Protein AF-A0A5M7C4J3-F1 (afdb_monomer)

Organism: Saccharopolyspora hirsuta (NCBI:txid1837)

InterPro domains:
  IPR031795 Putative zinc-finger containing protein [PF16827] (5-67)

Nearest PDB structures (foldseek):
  3rms-assembly3_C  TM=6.997E-01  e=8.135E-03  Saccharomonospora viridis DSM 43017
  3rmq-assembly1_A  TM=7.192E-01  e=1.133E-02  Saccharomonospora viridis DSM 43017
  2km0-assembly1_A  TM=3.114E-01  e=4.698E+00  Cupriavidus metallidurans CH34
  7esv-assembly1_B-2  TM=3.748E-01  e=5.363E+00  Pseudomonas phage phiYY

pLDDT: mean 93.82, std 7.76, range [49.53, 98.25]

Structure (mmCIF, N/CA/C/O backbone):
data_AF-A0A5M7C4J3-F1
#
_entry.id   AF-A0A5M7C4J3-F1
#
loop_
_atom_site.group_PDB
_atom_site.id
_atom_site.type_symbol
_atom_site.label_atom_id
_atom_site.label_alt_id
_atom_site.label_comp_id
_atom_site.label_asym_id
_atom_site.label_entity_id
_atom_site.label_seq_id
_atom_site.pdbx_PDB_ins_code
_atom_site.Cartn_x
_atom_site.Cartn_y
_atom_site.Cartn_z
_atom_site.occupancy
_atom_site.B_iso_or_equiv
_atom_site.auth_seq_id
_atom_site.auth_comp_id
_atom_site.auth_asym_id
_atom_site.auth_atom_id
_atom_site.pdbx_PDB_model_num
ATOM 1 N N . MET A 1 1 ? 0.374 11.700 -18.662 1.00 49.53 1 MET A N 1
ATOM 2 C CA . MET A 1 1 ? 1.142 10.740 -17.843 1.00 49.53 1 MET A CA 1
ATOM 3 C C . MET A 1 1 ? 0.237 10.300 -16.708 1.00 49.53 1 MET A C 1
ATOM 5 O O . MET A 1 1 ? -0.079 11.118 -15.856 1.00 49.53 1 MET A O 1
ATOM 9 N N . TYR A 1 2 ? -0.287 9.078 -16.772 1.00 72.44 2 TYR A N 1
ATOM 10 C CA . TYR A 1 2 ? -1.166 8.540 -15.734 1.00 72.44 2 TYR A CA 1
ATOM 11 C C . TYR A 1 2 ? -0.308 7.702 -14.790 1.00 72.44 2 TYR A C 1
ATOM 13 O O . TYR A 1 2 ? 0.429 6.833 -15.249 1.00 72.44 2 TYR A O 1
ATOM 21 N N . LEU A 1 3 ? -0.357 7.990 -13.489 1.00 80.00 3 LEU A N 1
ATOM 22 C CA . LEU A 1 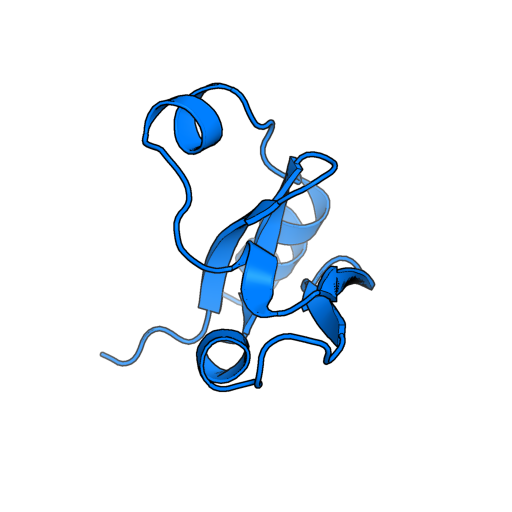3 ? 0.284 7.138 -12.488 1.00 80.00 3 LEU A CA 1
ATOM 23 C C . LEU A 1 3 ? -0.341 5.741 -12.577 1.00 80.00 3 LEU A C 1
ATOM 25 O O . LEU A 1 3 ? -1.554 5.619 -12.452 1.00 80.00 3 LEU A O 1
ATOM 29 N N . THR A 1 4 ? 0.460 4.697 -12.784 1.00 92.69 4 THR A N 1
ATOM 30 C CA . THR A 1 4 ? -0.016 3.299 -12.790 1.00 92.69 4 THR A CA 1
ATOM 31 C C . THR A 1 4 ? -0.082 2.714 -11.376 1.00 92.69 4 THR A C 1
ATOM 33 O O . THR A 1 4 ? -0.840 1.777 -11.111 1.00 92.69 4 THR A O 1
ATOM 36 N N . TYR A 1 5 ? 0.666 3.297 -10.436 1.00 95.62 5 TYR A N 1
ATOM 37 C CA . TYR A 1 5 ? 0.721 2.884 -9.039 1.00 95.62 5 TYR A CA 1
ATOM 38 C C . TYR A 1 5 ? 0.846 4.063 -8.073 1.00 95.62 5 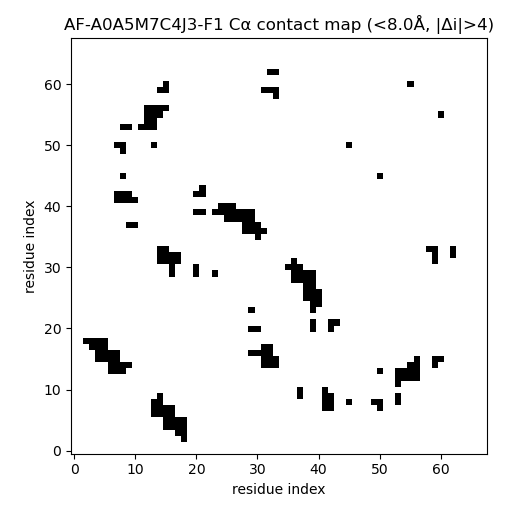TYR A C 1
ATOM 40 O O . TYR A 1 5 ? 1.212 5.179 -8.443 1.00 95.62 5 TYR A O 1
ATOM 48 N N . ILE A 1 6 ? 0.566 3.782 -6.802 1.00 95.75 6 ILE A N 1
ATOM 49 C CA . ILE A 1 6 ? 0.790 4.681 -5.672 1.00 95.75 6 ILE A CA 1
ATOM 50 C C . ILE A 1 6 ? 1.526 3.948 -4.556 1.00 95.75 6 ILE A C 1
ATOM 52 O O . ILE A 1 6 ? 1.285 2.770 -4.315 1.00 95.75 6 ILE A O 1
ATOM 56 N N . TRP A 1 7 ? 2.393 4.654 -3.839 1.00 97.06 7 TRP A N 1
ATOM 57 C CA . TRP A 1 7 ? 2.912 4.182 -2.557 1.00 97.06 7 TRP A CA 1
ATOM 58 C C . TRP A 1 7 ? 2.020 4.691 -1.431 1.00 97.06 7 TRP A C 1
ATOM 60 O O . TRP A 1 7 ? 1.551 5.824 -1.520 1.00 97.06 7 TRP A O 1
ATOM 70 N N . ARG A 1 8 ? 1.776 3.897 -0.386 1.00 97.38 8 ARG A N 1
ATOM 71 C CA . ARG A 1 8 ? 1.076 4.338 0.832 1.00 97.38 8 ARG A CA 1
ATOM 72 C C . ARG A 1 8 ? 1.668 3.688 2.079 1.00 97.38 8 ARG A C 1
ATOM 74 O O . ARG A 1 8 ? 1.949 2.489 2.031 1.00 97.38 8 ARG A O 1
ATOM 81 N N . PRO A 1 9 ? 1.895 4.459 3.160 1.00 97.38 9 PRO A N 1
ATOM 82 C CA . PRO A 1 9 ? 2.160 3.891 4.466 1.00 97.38 9 PRO A CA 1
ATOM 83 C C . PRO A 1 9 ? 0.848 3.311 4.987 1.00 97.38 9 PRO A C 1
ATOM 85 O O . PRO A 1 9 ? -0.161 4.008 5.074 1.00 97.38 9 PRO A O 1
ATOM 88 N N . VAL A 1 10 ? 0.873 2.024 5.273 1.00 95.44 10 VAL A N 1
ATOM 89 C CA . VAL A 1 10 ? -0.236 1.259 5.832 1.00 95.44 10 VAL A CA 1
ATOM 90 C C . VAL A 1 10 ? 0.313 0.449 6.998 1.00 95.44 10 VAL A C 1
ATOM 92 O O . VAL A 1 10 ? 1.525 0.428 7.243 1.00 95.44 10 VAL A O 1
ATOM 95 N N . THR A 1 11 ? -0.560 -0.221 7.732 1.00 88.88 11 THR A N 1
ATOM 96 C CA . THR A 1 11 ? -0.142 -1.112 8.811 1.00 88.88 11 THR A CA 1
ATOM 97 C C . THR A 1 11 ? 0.854 -2.147 8.278 1.00 88.88 11 THR A C 1
ATOM 99 O O . THR A 1 11 ? 0.567 -2.891 7.344 1.00 88.88 11 THR A O 1
ATOM 102 N N . GLY A 1 12 ? 2.057 -2.182 8.857 1.00 88.44 12 GLY A N 1
ATOM 103 C CA . GLY A 1 12 ? 3.120 -3.113 8.460 1.00 88.44 12 GLY A CA 1
ATOM 104 C C . GLY A 1 12 ? 4.136 -2.572 7.446 1.00 88.44 12 GLY A C 1
ATOM 105 O O . GLY A 1 12 ? 5.123 -3.259 7.172 1.00 88.44 12 GLY A O 1
ATOM 106 N N . GLY A 1 13 ? 3.962 -1.346 6.941 1.00 95.75 13 GLY A N 1
ATOM 107 C CA . GLY A 1 13 ? 4.987 -0.643 6.174 1.00 95.75 13 GLY A CA 1
ATOM 108 C C . GLY A 1 13 ? 4.439 0.219 5.043 1.00 95.75 13 GLY A C 1
ATOM 109 O O . GLY A 1 13 ? 3.240 0.393 4.845 1.00 95.75 13 GLY A O 1
ATOM 110 N N . ARG A 1 14 ? 5.347 0.761 4.233 1.00 97.81 14 ARG A N 1
ATOM 111 C CA . ARG A 1 14 ? 5.004 1.502 3.021 1.00 97.81 14 ARG A CA 1
ATOM 112 C C . ARG A 1 14 ? 5.007 0.568 1.819 1.00 97.81 14 ARG A C 1
ATOM 114 O O . ARG A 1 14 ? 6.062 0.092 1.396 1.00 97.81 14 ARG A O 1
ATOM 121 N N . HIS A 1 15 ? 3.828 0.338 1.253 1.00 98.25 15 HIS A N 1
ATOM 122 C CA . HIS A 1 15 ? 3.596 -0.594 0.149 1.00 98.25 15 HIS A CA 1
ATOM 123 C C . HIS A 1 15 ? 3.162 0.133 -1.123 1.00 98.25 15 HIS A C 1
ATOM 125 O O . HIS A 1 15 ? 2.710 1.277 -1.071 1.00 98.25 15 HIS A O 1
ATOM 131 N N . ALA A 1 16 ? 3.323 -0.532 -2.268 1.00 97.88 16 ALA A N 1
ATOM 132 C CA . ALA A 1 16 ? 2.863 -0.030 -3.552 1.00 97.88 16 ALA A CA 1
ATOM 133 C C . ALA A 1 16 ? 1.584 -0.750 -3.983 1.00 97.88 16 ALA A C 1
ATOM 135 O O . ALA A 1 16 ? 1.533 -1.981 -3.972 1.00 97.88 16 ALA A O 1
ATOM 136 N N . PHE A 1 17 ? 0.593 0.025 -4.404 1.00 97.75 17 PHE A N 1
ATOM 137 C CA . PHE A 1 17 ? -0.726 -0.432 -4.829 1.00 97.75 17 PHE A CA 1
ATOM 138 C C . PHE A 1 17 ? -1.014 0.045 -6.258 1.00 97.75 17 PHE A C 1
ATOM 140 O O . PHE A 1 17 ? -0.499 1.093 -6.666 1.00 97.75 17 PHE A O 1
ATOM 147 N N . PRO A 1 18 ? -1.856 -0.668 -7.025 1.00 96.56 18 PRO A N 1
ATOM 148 C CA . PRO A 1 18 ? -2.413 -0.141 -8.269 1.00 96.56 18 PRO A CA 1
ATOM 149 C C . PRO A 1 18 ? -3.126 1.196 -8.028 1.00 96.56 18 PRO A C 1
ATOM 151 O O . PRO A 1 18 ? -3.811 1.348 -7.019 1.00 96.56 18 PRO A O 1
ATOM 154 N N . VAL A 1 19 ? -3.025 2.154 -8.957 1.00 95.56 19 VAL A N 1
ATOM 155 C CA . VAL A 1 19 ? -3.640 3.490 -8.780 1.00 95.56 19 VAL A CA 1
ATOM 156 C C . VAL A 1 19 ? -5.150 3.424 -8.498 1.00 95.56 19 VAL A C 1
ATOM 158 O O . VAL A 1 19 ? -5.646 4.170 -7.655 1.00 95.56 19 VAL A O 1
ATOM 161 N N . ARG A 1 20 ? -5.847 2.464 -9.126 1.00 95.38 20 ARG A N 1
ATOM 162 C CA . ARG A 1 20 ? -7.287 2.203 -8.954 1.00 95.38 20 ARG A CA 1
ATOM 163 C C . ARG A 1 20 ? -7.684 1.802 -7.532 1.00 95.38 20 ARG A C 1
ATOM 165 O O . AR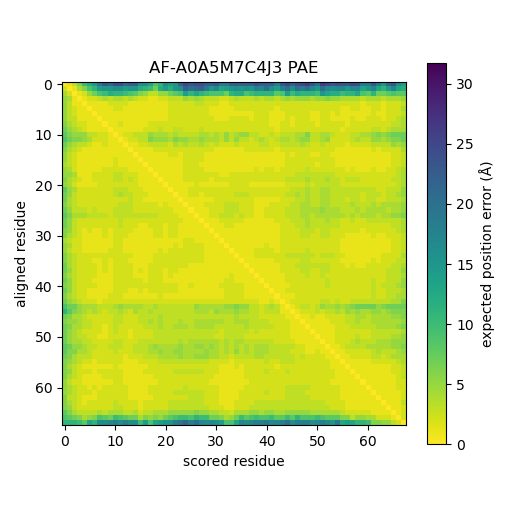G A 1 20 ? -8.846 1.911 -7.176 1.00 95.38 20 ARG A O 1
ATOM 172 N N . ALA A 1 21 ? -6.736 1.364 -6.699 1.00 96.75 21 ALA A N 1
ATOM 173 C CA . ALA A 1 21 ? -7.025 0.999 -5.312 1.00 96.75 21 ALA A CA 1
ATOM 174 C C . ALA A 1 21 ? -7.549 2.191 -4.487 1.00 96.75 21 ALA A C 1
ATOM 176 O O . ALA A 1 21 ? -8.229 1.984 -3.495 1.00 96.75 21 ALA A O 1
ATOM 177 N N . ARG A 1 22 ? -7.287 3.437 -4.916 1.00 94.38 22 ARG A N 1
ATOM 178 C CA . ARG A 1 22 ? -7.818 4.659 -4.275 1.00 94.38 22 ARG A CA 1
ATOM 179 C C . ARG A 1 22 ? -9.316 4.877 -4.472 1.00 94.38 22 ARG A C 1
ATOM 181 O O . ARG A 1 22 ? -9.876 5.769 -3.844 1.00 94.38 22 ARG A O 1
ATOM 188 N N . GLU A 1 23 ? -9.911 4.176 -5.427 1.00 95.62 23 GLU A N 1
ATOM 189 C CA . GLU A 1 23 ? -11.327 4.303 -5.776 1.00 95.62 23 GLU A CA 1
ATOM 190 C C . GLU A 1 23 ? -12.172 3.248 -5.056 1.00 95.62 23 GLU A C 1
ATOM 192 O O . GLU A 1 23 ? -13.397 3.313 -5.086 1.00 95.62 23 GLU A O 1
ATOM 197 N N . VAL A 1 24 ? -11.516 2.284 -4.403 1.00 97.31 24 VAL A N 1
ATOM 198 C CA . VAL A 1 24 ? -12.174 1.222 -3.651 1.00 97.31 24 VAL A CA 1
ATOM 199 C C . VAL A 1 24 ? -12.764 1.809 -2.359 1.00 97.31 24 VAL A C 1
ATOM 201 O O . VAL A 1 24 ? -12.063 2.542 -1.653 1.00 97.31 24 VAL A O 1
ATOM 204 N N . PRO A 1 25 ? -14.040 1.529 -2.040 1.00 96.56 25 PRO A N 1
ATOM 205 C CA . PRO A 1 25 ? -14.675 2.001 -0.814 1.00 96.56 25 PRO A CA 1
ATOM 206 C C . PRO A 1 25 ? -13.972 1.515 0.458 1.00 96.56 25 PRO A C 1
ATOM 208 O O . PRO A 1 25 ? -13.467 0.397 0.525 1.00 96.56 25 PRO A O 1
ATOM 211 N N . ALA A 1 26 ? -14.000 2.342 1.506 1.00 95.88 26 ALA A N 1
ATOM 212 C CA . ALA A 1 26 ? -13.592 1.922 2.846 1.00 95.88 26 ALA A CA 1
ATOM 213 C C . ALA A 1 26 ? -14.404 0.697 3.310 1.00 95.88 26 ALA A C 1
ATOM 215 O O . ALA A 1 26 ? -15.607 0.624 3.050 1.00 95.88 26 ALA A O 1
ATOM 216 N N . GLY A 1 27 ? -13.761 -0.237 4.015 1.00 95.38 27 GLY A N 1
ATOM 217 C CA . GLY A 1 27 ? -14.360 -1.522 4.396 1.00 95.38 27 GLY A CA 1
ATOM 218 C C . GLY A 1 27 ? -14.093 -2.659 3.403 1.00 95.38 27 GLY A C 1
ATOM 219 O O . GLY A 1 27 ? -14.306 -3.824 3.743 1.00 95.38 27 GLY A O 1
ATOM 220 N N . GLU A 1 28 ? -13.614 -2.354 2.194 1.00 97.75 28 GLU A N 1
ATOM 221 C CA . GLU A 1 28 ? -13.152 -3.353 1.230 1.00 97.75 28 GLU A CA 1
ATOM 222 C C . GLU A 1 28 ? -11.628 -3.532 1.294 1.00 97.75 28 GLU A C 1
ATOM 224 O O . GLU A 1 28 ? -10.878 -2.607 1.611 1.00 97.75 28 GLU A O 1
ATOM 229 N N . GLN A 1 29 ? -11.160 -4.741 0.978 1.00 97.81 29 GLN A N 1
ATOM 230 C CA . GLN A 1 29 ? -9.736 -5.071 0.972 1.00 97.81 29 GLN A CA 1
ATOM 231 C C . GLN A 1 29 ? -9.087 -4.717 -0.368 1.00 97.81 29 GLN A C 1
ATOM 233 O O . GLN A 1 29 ? -9.630 -4.986 -1.441 1.00 97.81 29 GLN A O 1
ATOM 238 N N . VAL A 1 30 ? -7.876 -4.169 -0.308 1.00 98.00 30 VAL A N 1
ATOM 239 C CA . VAL A 1 30 ? -7.037 -3.879 -1.474 1.00 98.00 30 VAL A CA 1
ATOM 240 C C . VAL A 1 30 ? -5.665 -4.515 -1.324 1.00 98.00 30 VAL A C 1
ATOM 242 O O . VAL A 1 30 ? -5.048 -4.474 -0.262 1.00 98.00 30 VAL A O 1
ATOM 245 N N . ALA A 1 31 ? -5.157 -5.071 -2.422 1.00 98.06 31 ALA A N 1
ATOM 246 C CA . ALA A 1 31 ? -3.873 -5.757 -2.440 1.00 98.06 31 ALA A CA 1
ATOM 247 C C . ALA A 1 31 ? -2.741 -4.857 -2.957 1.00 98.06 31 ALA A C 1
ATOM 249 O O . ALA A 1 31 ? -2.812 -4.271 -4.045 1.00 98.06 31 ALA A O 1
ATOM 250 N N . ALA A 1 32 ? -1.652 -4.804 -2.196 1.00 98.12 32 ALA A N 1
ATOM 251 C CA . ALA A 1 32 ? -0.366 -4.301 -2.650 1.00 98.12 32 ALA A CA 1
ATOM 252 C C . ALA A 1 32 ? 0.269 -5.267 -3.659 1.00 98.12 32 ALA A C 1
ATOM 254 O O . ALA A 1 32 ? -0.016 -6.464 -3.672 1.00 98.12 32 ALA A O 1
ATOM 255 N N . TYR A 1 33 ? 1.239 -4.793 -4.441 1.00 97.56 33 TYR A N 1
ATOM 256 C CA . TYR A 1 33 ? 1.960 -5.652 -5.389 1.00 97.56 33 TYR A CA 1
ATOM 257 C C . TYR A 1 33 ? 2.714 -6.811 -4.730 1.00 97.56 33 TYR A C 1
ATOM 259 O O . TYR A 1 33 ? 2.915 -7.844 -5.362 1.00 97.56 33 TYR A O 1
ATOM 267 N N . CYS A 1 34 ? 3.120 -6.677 -3.466 1.00 97.31 34 CYS A N 1
ATOM 268 C CA . CYS A 1 34 ? 3.733 -7.774 -2.718 1.00 97.31 34 CYS A CA 1
ATOM 269 C C . CYS A 1 34 ? 2.730 -8.821 -2.199 1.00 97.31 34 CYS A C 1
ATOM 271 O O . CYS A 1 34 ? 3.175 -9.791 -1.587 1.00 97.31 34 CYS A O 1
ATOM 273 N N . GLY A 1 35 ? 1.423 -8.612 -2.403 1.00 97.06 35 GLY A N 1
ATOM 274 C CA . GLY A 1 35 ? 0.336 -9.455 -1.899 1.00 97.06 35 GLY A CA 1
ATOM 275 C C . GLY A 1 35 ? -0.145 -9.116 -0.486 1.00 97.06 35 GLY A C 1
ATOM 276 O O . GLY A 1 35 ? -0.932 -9.869 0.065 1.00 97.06 35 GLY A O 1
ATOM 277 N N . ALA A 1 36 ? 0.333 -8.023 0.122 1.00 97.06 36 ALA A N 1
ATOM 278 C CA . ALA A 1 36 ? -0.216 -7.561 1.397 1.00 97.06 36 ALA A CA 1
ATOM 279 C C . ALA A 1 36 ? -1.612 -6.970 1.165 1.00 97.06 36 ALA A C 1
ATOM 281 O O . ALA A 1 36 ? -1.768 -6.145 0.263 1.00 97.06 36 ALA A O 1
ATOM 282 N N . GLU A 1 37 ? -2.587 -7.380 1.967 1.00 97.44 37 GLU A N 1
ATOM 283 C CA . GLU A 1 37 ? -3.963 -6.887 1.913 1.00 97.44 37 GLU A CA 1
ATOM 284 C C . GLU A 1 37 ? -4.227 -5.968 3.100 1.00 97.44 37 GLU A C 1
ATOM 286 O O . GLU A 1 37 ? -3.803 -6.254 4.222 1.00 97.44 37 GLU A O 1
ATOM 291 N N . VAL A 1 38 ? -4.876 -4.844 2.822 1.00 96.81 38 VAL A N 1
ATOM 292 C CA . VAL A 1 38 ? -5.276 -3.849 3.820 1.00 96.81 38 VAL A CA 1
ATOM 293 C C . VAL A 1 38 ? -6.656 -3.313 3.480 1.00 96.81 38 VAL A C 1
ATOM 295 O O . VAL A 1 38 ? -7.086 -3.373 2.324 1.00 96.81 38 VAL A O 1
ATOM 298 N N . ASP A 1 39 ? -7.326 -2.729 4.470 1.00 97.38 39 ASP A N 1
ATOM 299 C CA . ASP A 1 39 ? -8.545 -1.969 4.212 1.00 97.38 39 ASP A CA 1
AT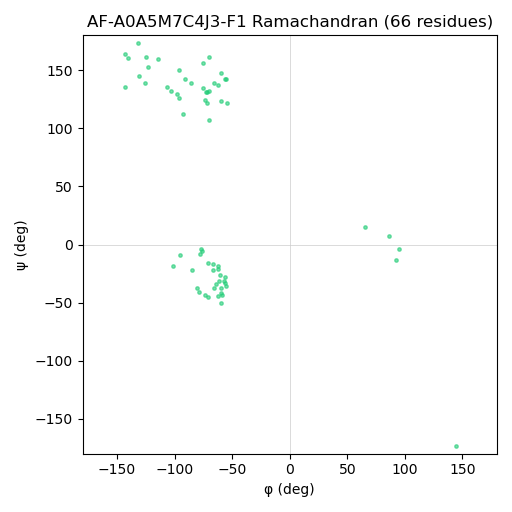OM 300 C C . ASP A 1 39 ? -8.235 -0.766 3.309 1.00 97.38 39 ASP A C 1
ATOM 302 O O . ASP A 1 39 ? -7.244 -0.055 3.515 1.00 97.38 39 ASP A O 1
ATOM 306 N N . ALA A 1 40 ? -9.089 -0.507 2.318 1.00 97.50 40 ALA A N 1
ATOM 307 C CA . ALA A 1 40 ? -8.929 0.615 1.401 1.00 97.50 40 ALA A CA 1
ATOM 308 C C . ALA A 1 40 ? -8.835 1.967 2.129 1.00 97.50 40 ALA A C 1
ATOM 310 O O . ALA A 1 40 ? -8.135 2.868 1.658 1.00 97.50 40 ALA A O 1
ATOM 311 N N . ALA A 1 41 ? -9.446 2.104 3.311 1.00 96.69 41 ALA A N 1
ATOM 312 C CA . ALA A 1 41 ? -9.335 3.292 4.151 1.00 96.69 41 ALA A CA 1
ATOM 313 C C . ALA A 1 41 ? -7.881 3.630 4.517 1.00 96.69 41 ALA A C 1
ATOM 315 O O . ALA A 1 41 ? -7.538 4.810 4.617 1.00 96.69 41 ALA A O 1
ATOM 316 N N . GLU A 1 42 ? -6.997 2.634 4.653 1.00 95.88 42 GLU A N 1
ATOM 317 C CA 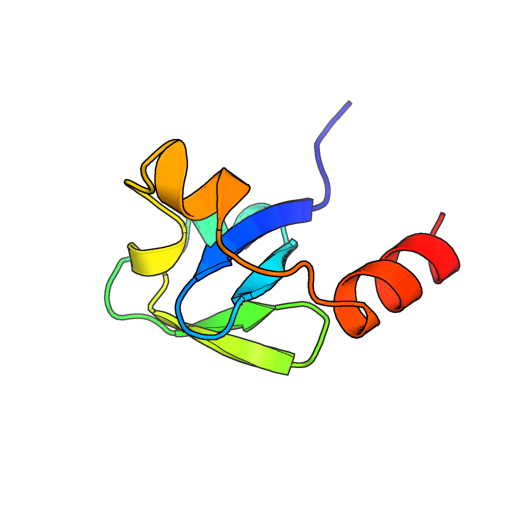. GLU A 1 42 ? -5.585 2.865 4.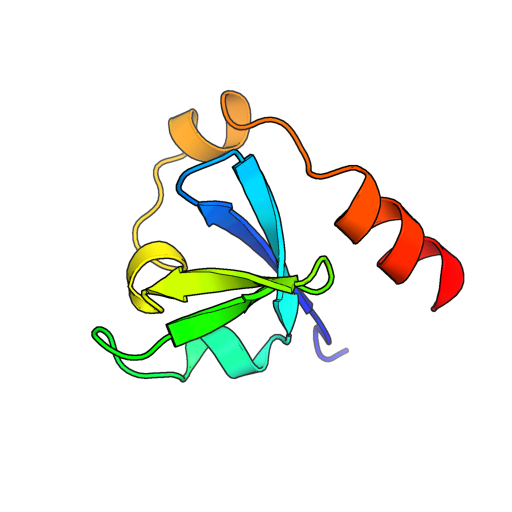979 1.00 95.88 42 GLU A CA 1
ATOM 318 C C . GLU A 1 42 ? -4.819 3.587 3.859 1.00 95.88 42 GLU A C 1
ATOM 320 O O . GLU A 1 42 ? -3.765 4.178 4.105 1.00 95.88 42 GLU A O 1
ATOM 325 N N . LEU A 1 43 ? -5.349 3.619 2.630 1.00 96.56 43 LEU A N 1
ATOM 326 C CA . LEU A 1 43 ? -4.733 4.354 1.520 1.00 96.56 43 LEU A CA 1
ATOM 327 C C . LEU A 1 43 ? -4.946 5.877 1.598 1.00 96.56 43 LEU A C 1
ATOM 329 O O . LEU A 1 43 ? -4.377 6.625 0.784 1.00 96.56 43 LEU A O 1
ATOM 333 N N . HIS A 1 44 ? -5.740 6.348 2.562 1.00 94.69 44 HIS A N 1
ATOM 334 C CA . HIS A 1 44 ? -6.158 7.740 2.718 1.00 94.69 44 HIS A CA 1
ATOM 335 C C . HIS A 1 44 ? -5.805 8.290 4.109 1.00 94.69 44 HIS A C 1
ATOM 337 O O . HIS A 1 44 ? -5.510 7.552 5.042 1.00 94.69 44 HIS A O 1
ATOM 343 N N . GLY A 1 45 ? -5.786 9.622 4.243 1.00 90.00 45 GLY A N 1
ATOM 344 C CA . GLY A 1 45 ? -5.668 10.293 5.547 1.00 90.00 45 GLY A CA 1
ATOM 345 C C . GLY A 1 45 ? -4.348 10.086 6.302 1.00 90.00 45 GLY A C 1
ATOM 346 O O . GLY A 1 45 ? -4.288 10.366 7.495 1.00 90.00 45 GLY A O 1
ATOM 347 N N . ARG A 1 46 ? -3.291 9.599 5.639 1.00 92.50 46 ARG A N 1
ATOM 348 C CA . ARG A 1 46 ? -1.996 9.339 6.283 1.00 92.50 46 ARG A CA 1
ATOM 349 C C . ARG A 1 46 ? -1.229 10.630 6.555 1.00 92.50 46 ARG A C 1
ATOM 351 O O . ARG A 1 46 ? -1.122 11.484 5.673 1.00 92.50 46 ARG A O 1
ATOM 358 N N . SER A 1 47 ? -0.669 10.739 7.755 1.00 93.38 47 SER A N 1
ATOM 359 C CA . S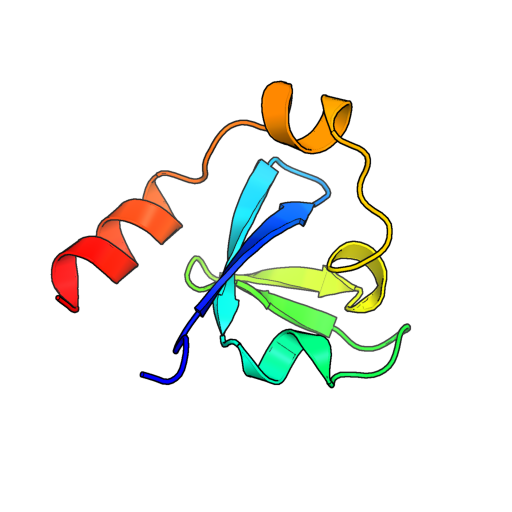ER A 1 47 ? 0.130 11.887 8.189 1.00 93.38 47 SER A CA 1
ATOM 360 C C . SER A 1 47 ? 1.526 11.868 7.565 1.00 93.38 47 SER A C 1
ATOM 362 O O . SER A 1 47 ? 2.046 10.805 7.233 1.00 93.38 47 SER A O 1
ATOM 364 N N . GLU A 1 48 ? 2.187 13.023 7.462 1.00 93.19 48 GLU A N 1
ATOM 365 C CA . GLU A 1 48 ? 3.587 13.100 7.002 1.00 93.19 48 GLU A CA 1
ATOM 366 C C . GLU A 1 48 ? 4.534 12.235 7.847 1.00 93.19 48 GLU A C 1
ATOM 368 O O . GLU A 1 48 ? 5.479 11.641 7.332 1.00 93.19 48 GLU A O 1
ATOM 373 N N . VAL A 1 49 ? 4.250 12.097 9.143 1.00 93.62 49 VAL A N 1
ATOM 374 C CA . VAL A 1 49 ? 5.048 11.269 10.052 1.00 93.62 49 VA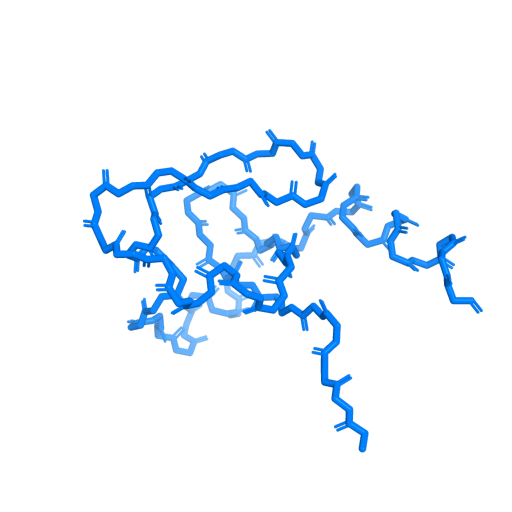L A CA 1
ATOM 375 C C . VAL A 1 49 ? 4.953 9.785 9.690 1.00 93.62 49 VAL A C 1
ATOM 377 O O . VAL A 1 49 ? 5.973 9.097 9.741 1.00 93.62 49 VAL A O 1
ATOM 380 N N . ASP A 1 50 ? 3.782 9.294 9.267 1.00 92.75 50 ASP A N 1
ATOM 381 C CA . ASP A 1 50 ? 3.625 7.912 8.783 1.00 92.75 50 ASP A CA 1
ATOM 382 C C . ASP A 1 50 ? 4.532 7.654 7.576 1.00 92.75 50 ASP A C 1
ATOM 384 O O . ASP A 1 50 ? 5.201 6.627 7.479 1.00 92.75 50 ASP A O 1
ATOM 388 N N . TRP A 1 51 ? 4.613 8.627 6.668 1.00 92.44 51 TRP A N 1
ATOM 389 C CA . TRP A 1 51 ? 5.472 8.532 5.493 1.00 92.44 51 TRP A CA 1
ATOM 390 C C . TRP A 1 51 ? 6.951 8.461 5.844 1.00 92.44 51 TRP A C 1
ATOM 392 O O . TRP A 1 51 ? 7.699 7.790 5.140 1.00 92.44 51 TRP A O 1
ATOM 402 N N . VAL A 1 52 ? 7.387 9.127 6.909 1.00 92.75 52 VAL A N 1
ATOM 403 C CA . VAL A 1 52 ? 8.789 9.091 7.341 1.00 92.75 52 VAL A CA 1
ATOM 404 C C . VAL A 1 52 ? 9.109 7.802 8.096 1.00 92.75 52 VAL A C 1
ATOM 406 O O . VAL A 1 52 ? 10.180 7.228 7.900 1.00 92.75 52 VAL A O 1
ATOM 409 N N . ARG A 1 53 ? 8.203 7.346 8.966 1.00 91.50 53 ARG A N 1
ATOM 410 C CA . ARG A 1 53 ? 8.460 6.222 9.878 1.00 91.50 53 ARG A CA 1
ATOM 411 C C . ARG A 1 53 ? 8.310 4.862 9.217 1.00 91.50 53 ARG A C 1
ATOM 413 O O . ARG A 1 53 ? 9.078 3.953 9.537 1.00 91.50 53 ARG A O 1
ATOM 420 N N . GLU A 1 54 ? 7.345 4.712 8.315 1.00 92.38 54 GLU A N 1
ATOM 421 C CA . GLU A 1 54 ? 7.055 3.406 7.743 1.00 92.38 54 GLU A CA 1
ATOM 422 C C . GLU A 1 54 ? 8.129 2.966 6.750 1.00 92.38 54 GLU A C 1
ATOM 424 O O . GLU A 1 54 ? 8.440 3.635 5.755 1.00 92.38 54 GLU A O 1
ATOM 429 N N . LYS A 1 55 ? 8.696 1.786 7.015 1.00 94.81 55 LYS A N 1
ATOM 430 C CA . LYS A 1 55 ? 9.741 1.202 6.171 1.00 94.81 55 LYS A CA 1
ATOM 431 C C . LYS A 1 55 ? 9.171 0.868 4.800 1.00 94.81 55 LYS A C 1
ATOM 433 O O . LYS A 1 55 ? 8.077 0.327 4.679 1.00 94.81 55 LYS A O 1
ATOM 438 N N . SER A 1 56 ? 9.941 1.141 3.750 1.00 96.44 56 SER A N 1
ATOM 439 C CA . SER A 1 56 ? 9.541 0.760 2.392 1.00 96.44 56 SER A CA 1
ATOM 440 C C . SER A 1 56 ? 9.593 -0.749 2.206 1.00 96.44 56 SER A C 1
ATOM 442 O O . SER A 1 56 ? 10.599 -1.389 2.515 1.00 96.44 56 SER A O 1
ATOM 444 N N . CYS A 1 57 ? 8.530 -1.316 1.646 1.00 97.94 57 CYS A N 1
ATOM 445 C CA . CYS A 1 57 ? 8.499 -2.719 1.274 1.00 97.94 57 CYS A CA 1
ATOM 446 C C . CYS A 1 57 ? 9.418 -2.969 0.070 1.00 97.94 57 CYS A C 1
ATOM 448 O O . CYS A 1 57 ? 9.086 -2.641 -1.073 1.00 97.94 57 CYS A O 1
ATOM 450 N N . MET A 1 58 ? 10.558 -3.618 0.313 1.00 97.62 58 MET A N 1
ATOM 451 C CA . MET A 1 58 ? 11.536 -3.918 -0.740 1.00 97.62 58 MET A CA 1
ATOM 452 C C . MET A 1 58 ? 11.026 -4.923 -1.781 1.00 97.62 58 MET A C 1
ATOM 454 O O . MET A 1 58 ? 11.508 -4.925 -2.911 1.00 97.62 58 MET A O 1
ATOM 458 N N . ARG A 1 59 ? 10.016 -5.742 -1.449 1.00 97.94 59 ARG A N 1
ATOM 459 C CA . ARG A 1 59 ? 9.360 -6.631 -2.422 1.00 97.94 59 ARG A CA 1
ATOM 460 C C . ARG A 1 59 ? 8.511 -5.845 -3.422 1.00 97.94 59 ARG A C 1
ATOM 462 O O . ARG A 1 59 ? 8.625 -6.092 -4.615 1.00 97.94 59 ARG A O 1
ATOM 469 N N . CYS A 1 60 ? 7.717 -4.878 -2.952 1.00 97.75 60 CYS A N 1
ATOM 470 C CA . CYS A 1 60 ? 7.003 -3.943 -3.829 1.00 97.75 60 CYS A CA 1
ATOM 471 C C . CYS A 1 60 ? 7.980 -3.169 -4.718 1.00 97.75 60 CYS A C 1
ATOM 473 O O . CYS A 1 60 ? 7.735 -3.036 -5.911 1.00 97.75 60 CYS A O 1
ATOM 475 N N . TRP A 1 61 ? 9.094 -2.703 -4.142 1.00 96.62 61 TRP A N 1
ATOM 476 C CA . TRP A 1 61 ? 10.119 -1.977 -4.889 1.00 96.62 61 TRP A CA 1
ATOM 477 C C . TRP A 1 61 ? 10.692 -2.826 -6.026 1.00 96.62 61 TRP A C 1
ATOM 479 O O . TRP A 1 61 ? 10.682 -2.381 -7.166 1.00 96.62 61 TRP A O 1
ATOM 489 N N . ARG A 1 62 ? 11.109 -4.068 -5.740 1.00 97.38 62 ARG A N 1
ATOM 490 C CA . ARG A 1 62 ? 11.669 -4.972 -6.756 1.00 97.38 62 ARG A CA 1
ATOM 491 C C . ARG A 1 62 ? 10.658 -5.304 -7.858 1.00 97.38 62 ARG A C 1
ATOM 493 O O . ARG A 1 62 ? 11.000 -5.198 -9.021 1.00 97.38 62 ARG A O 1
ATOM 500 N N . ILE A 1 63 ? 9.404 -5.607 -7.507 1.00 96.69 63 ILE A N 1
ATOM 501 C CA . ILE A 1 63 ? 8.351 -5.889 -8.502 1.00 96.69 63 ILE A CA 1
ATOM 502 C C . ILE A 1 63 ? 8.118 -4.702 -9.443 1.00 96.69 63 ILE A C 1
ATOM 504 O O . ILE A 1 63 ? 7.832 -4.915 -10.614 1.00 96.69 63 ILE A O 1
ATOM 508 N N . LEU A 1 64 ? 8.182 -3.469 -8.936 1.00 95.06 64 LEU A N 1
ATOM 509 C CA . LEU A 1 64 ? 8.045 -2.280 -9.775 1.00 95.06 64 LEU A CA 1
ATOM 510 C C . LEU A 1 64 ? 9.293 -2.038 -10.625 1.00 95.06 64 LEU A C 1
ATOM 512 O O . LEU A 1 64 ? 9.153 -1.779 -11.809 1.00 95.06 64 LEU A O 1
ATOM 516 N N . ALA A 1 65 ? 10.484 -2.184 -10.043 1.00 94.62 65 ALA A N 1
ATOM 517 C CA . ALA A 1 65 ? 11.745 -2.029 -10.764 1.00 94.62 65 ALA A CA 1
ATOM 518 C C . ALA A 1 65 ? 11.902 -3.041 -11.913 1.00 94.62 65 ALA A C 1
ATOM 520 O O . ALA A 1 65 ? 12.504 -2.708 -12.921 1.00 94.62 65 ALA A O 1
ATOM 521 N N . ASP A 1 66 ? 11.343 -4.247 -11.780 1.00 94.00 66 ASP A N 1
ATOM 522 C CA . ASP A 1 66 ? 11.357 -5.268 -12.836 1.00 94.00 66 ASP A CA 1
ATOM 523 C C . ASP A 1 66 ? 10.308 -5.009 -13.948 1.00 94.00 66 ASP A C 1
ATOM 525 O O . ASP A 1 66 ? 10.267 -5.743 -14.936 1.00 94.00 66 ASP A O 1
ATOM 529 N N . ARG A 1 67 ? 9.406 -4.029 -13.774 1.00 84.31 67 ARG A N 1
ATOM 530 C CA . ARG A 1 67 ? 8.338 -3.680 -14.735 1.00 84.31 67 ARG A CA 1
ATOM 531 C C . ARG A 1 67 ? 8.649 -2.450 -15.589 1.00 84.31 67 ARG A C 1
ATOM 533 O O . ARG A 1 67 ? 7.964 -2.275 -16.598 1.00 84.31 67 ARG A O 1
ATOM 540 N N . ASP A 1 68 ? 9.597 -1.625 -15.154 1.00 64.94 68 ASP A N 1
ATOM 541 C CA . ASP A 1 68 ? 10.095 -0.440 -15.866 1.00 64.94 68 ASP A CA 1
ATOM 542 C C . ASP A 1 68 ? 11.285 -0.807 -16.769 1.00 64.94 68 ASP A C 1
ATOM 544 O O . ASP A 1 68 ? 11.378 -0.226 -17.875 1.00 64.94 68 ASP A O 1
#

Foldseek 3Di:
DDDQWDWFLAPQFIFIFGPCLLVDDFVDWGAGPLGDIDGSPRRDDDDPVSVVPGHYDVSRVVVVVVVD

Secondary structure (DSSP, 8-state):
---SEEEEEETTEEEEEEGGGGGSPTTSEEE-TTS-EEEGGGGSS--HHHHHHSPB-HHHHHHHHTT-

Radius of gyration: 11.41 Å; Cα contacts (8 Å, |Δi|>4): 104; chains: 1; bounding box: 26×23×28 Å

Mean predicted aligned error: 3.01 Å

Sequence (68 aa):
MYLTYIWRPVTGGRHAFPVRAREVPAGEQVAAYCGAEVDAAELHGRSEVDWVREKSCMRCWRILADRD

Solvent-accessible surface area (backbone atoms only — not comparable to full-atom values): 4022 Å² total; per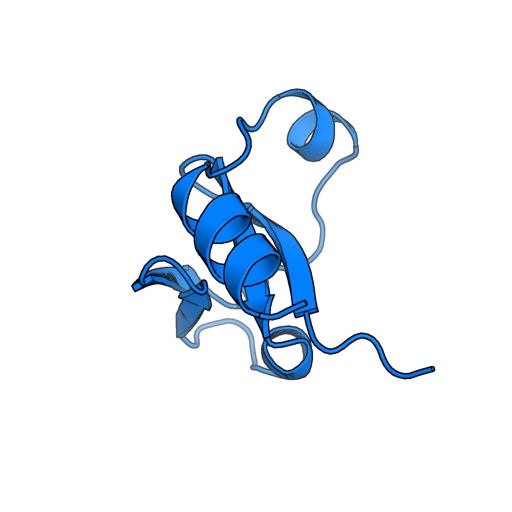-residue (Å²): 138,79,73,70,54,41,75,38,44,40,97,96,23,22,39,34,29,52,44,70,49,78,74,47,56,68,87,39,79,38,60,26,74,69,67,54,71,43,50,25,52,49,74,48,93,72,51,73,63,46,62,72,68,36,53,72,40,63,60,27,50,50,60,51,64,77,72,111